Protein AF-A0A352B1A5-F1 (afdb_monomer_lite)

Sequence (72 aa):
HEFGGLALASADLMALTLLTPPGEKGADVVCGTTQRFGVPMGFGGPHAGYLAVREKLERTMPGRLVGVSVDA

Secondary structure (DSSP, 8-state):
-TTSPPPEEE--TTGGGTSPPTTTTT-SEEEEE-TTTT---GGG----EEEEE-GGGGGG--S---------

Foldseek 3Di:
DVVPDAAEEEDDPVVVVPDDDVVVVPHQKYKYWPCVVPHDPPVPDDTDIDMDGPPVCVVVDDDDDDDDDDDD

Radius of gyration: 15.0 Å; chains: 1; bounding box: 32×43×36 Å

Structure (mmCIF, N/CA/C/O backbone):
data_AF-A0A352B1A5-F1
#
_entry.id   AF-A0A352B1A5-F1
#
loop_
_atom_site.group_PDB
_atom_site.id
_atom_site.type_symbol
_atom_site.label_atom_id
_atom_site.label_alt_id
_atom_site.label_comp_id
_atom_site.label_asym_id
_atom_site.label_entity_id
_atom_site.label_seq_id
_atom_site.pdbx_PDB_ins_code
_atom_site.Cartn_x
_atom_site.Cartn_y
_atom_site.Cartn_z
_atom_site.occupancy
_atom_site.B_iso_or_equiv
_atom_site.auth_seq_id
_atom_site.auth_comp_id
_atom_site.auth_asym_id
_atom_site.auth_atom_id
_atom_site.pdbx_PDB_model_num
ATOM 1 N N . HIS A 1 1 ? -8.545 -10.778 14.153 1.00 95.25 1 HIS A N 1
ATOM 2 C CA . HIS A 1 1 ? -9.499 -9.828 14.764 1.00 95.25 1 HIS A CA 1
ATOM 3 C C . HIS A 1 1 ? -10.055 -10.256 16.113 1.00 95.25 1 HIS A C 1
ATOM 5 O O . HIS A 1 1 ? -10.142 -9.390 16.965 1.00 95.25 1 HIS A O 1
ATOM 11 N N . GLU A 1 2 ? -10.419 -11.526 16.344 1.00 97.06 2 GLU A N 1
ATOM 12 C CA . GLU A 1 2 ? -11.040 -11.983 17.612 1.00 97.06 2 GLU A CA 1
ATOM 13 C C . GLU A 1 2 ? -10.284 -11.545 18.883 1.00 97.06 2 GLU A C 1
ATOM 15 O O . GLU A 1 2 ? -10.892 -11.103 19.849 1.00 97.06 2 GLU A O 1
ATOM 20 N N . PHE A 1 3 ? -8.951 -11.552 18.841 1.00 97.12 3 PHE A N 1
ATOM 21 C CA . PHE A 1 3 ? -8.088 -11.127 19.951 1.00 97.12 3 PHE A CA 1
ATOM 22 C C . PHE A 1 3 ? -7.653 -9.651 19.876 1.00 97.12 3 PHE A C 1
ATOM 24 O O . PHE A 1 3 ? -6.608 -9.284 20.402 1.00 97.12 3 PHE A O 1
ATOM 31 N N . GLY A 1 4 ? -8.383 -8.807 19.141 1.00 95.94 4 GLY A N 1
ATOM 32 C CA . GLY A 1 4 ? -8.047 -7.389 18.944 1.00 95.94 4 GLY A CA 1
ATOM 33 C C . GLY A 1 4 ? -6.864 -7.119 18.003 1.00 95.94 4 GLY A C 1
ATOM 34 O O . GLY A 1 4 ? -6.508 -5.966 17.783 1.00 95.94 4 GLY A O 1
ATOM 35 N N . GLY A 1 5 ? -6.256 -8.159 17.426 1.00 96.62 5 GLY A N 1
ATOM 36 C CA . GLY A 1 5 ? -5.168 -8.019 16.456 1.00 96.62 5 GLY A CA 1
ATOM 37 C C . GLY A 1 5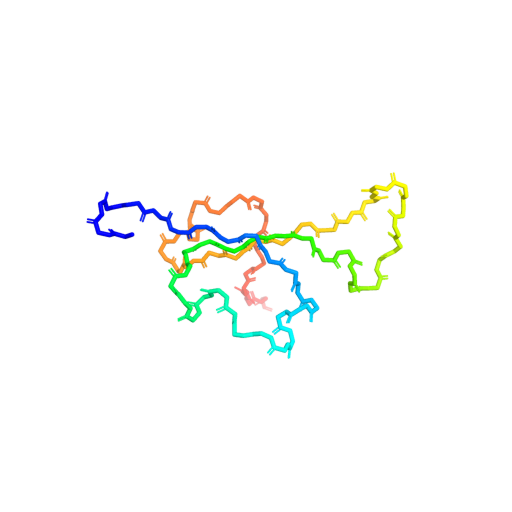 ? -5.639 -7.542 15.078 1.00 96.62 5 GLY A C 1
ATOM 38 O O . GLY A 1 5 ? -6.723 -7.928 14.620 1.00 96.62 5 GLY A O 1
ATOM 39 N N . LEU A 1 6 ? -4.778 -6.763 14.416 1.00 96.69 6 LEU A N 1
ATOM 40 C CA . LEU A 1 6 ? -4.946 -6.296 13.038 1.00 96.69 6 LEU A CA 1
ATOM 41 C C . LEU A 1 6 ? -4.381 -7.315 12.038 1.00 96.69 6 LEU A C 1
ATOM 43 O O . LEU A 1 6 ? -3.320 -7.898 12.261 1.00 96.69 6 LEU A O 1
ATOM 47 N N . ALA A 1 7 ? -5.079 -7.509 10.924 1.00 97.62 7 ALA A N 1
ATOM 48 C CA . ALA A 1 7 ? -4.652 -8.339 9.808 1.00 97.62 7 ALA A CA 1
ATOM 49 C C . ALA A 1 7 ? -3.906 -7.496 8.763 1.00 97.62 7 ALA A C 1
ATOM 51 O O . ALA A 1 7 ? -4.461 -6.549 8.202 1.00 97.62 7 ALA A O 1
ATOM 52 N N . LEU A 1 8 ? -2.660 -7.869 8.464 1.00 97.94 8 LEU A N 1
ATOM 53 C CA . LEU A 1 8 ? -1.824 -7.209 7.461 1.00 97.94 8 LEU A CA 1
ATOM 54 C C . LEU A 1 8 ? -1.501 -8.176 6.319 1.00 97.94 8 LEU A C 1
ATOM 56 O O . LEU A 1 8 ? -1.125 -9.321 6.564 1.00 97.94 8 LEU A O 1
ATOM 60 N N . ALA A 1 9 ? -1.634 -7.711 5.078 1.00 98.31 9 ALA A N 1
ATOM 61 C CA . ALA A 1 9 ? -1.317 -8.486 3.883 1.00 98.31 9 ALA A CA 1
ATOM 62 C C . ALA A 1 9 ? -0.272 -7.773 3.017 1.00 98.31 9 ALA A C 1
ATOM 64 O O . ALA A 1 9 ? -0.450 -6.614 2.649 1.00 98.31 9 ALA A O 1
ATOM 65 N N . SER A 1 10 ? 0.790 -8.487 2.639 1.00 98.25 10 SER A N 1
ATOM 66 C CA . SER A 1 10 ? 1.646 -8.075 1.524 1.00 98.25 10 SER A CA 1
ATOM 67 C C . SER A 1 10 ? 1.082 -8.667 0.234 1.00 98.25 10 SER A C 1
ATOM 69 O O . SER A 1 10 ? 0.843 -9.876 0.183 1.00 98.25 10 SER A O 1
ATOM 71 N N . ALA A 1 11 ? 0.818 -7.844 -0.779 1.00 98.44 11 ALA A N 1
ATOM 72 C CA . ALA A 1 11 ? 0.210 -8.300 -2.026 1.00 98.44 11 ALA A CA 1
ATOM 73 C C . ALA A 1 11 ? 0.871 -7.686 -3.273 1.00 98.44 11 ALA A C 1
ATOM 75 O O . ALA A 1 11 ? 1.474 -6.617 -3.239 1.00 98.44 11 ALA A O 1
ATOM 76 N N . ASP A 1 12 ? 0.775 -8.406 -4.391 1.00 98.50 12 ASP A N 1
ATOM 77 C CA . ASP A 1 12 ? 1.265 -7.971 -5.702 1.00 98.50 12 ASP A CA 1
ATOM 78 C C . ASP A 1 12 ? 0.092 -7.381 -6.497 1.00 98.50 12 ASP A C 1
ATOM 80 O O . ASP A 1 12 ? -0.885 -8.078 -6.776 1.00 98.50 12 ASP A O 1
ATOM 84 N N . LEU A 1 13 ? 0.184 -6.102 -6.875 1.00 98.25 13 LEU A N 1
ATOM 85 C CA . LEU A 1 13 ? -0.898 -5.399 -7.574 1.00 98.25 13 LEU A CA 1
ATOM 86 C C . LEU A 1 13 ? -1.267 -6.033 -8.924 1.00 98.25 13 LEU A C 1
ATOM 88 O O . LEU A 1 13 ? -2.425 -5.968 -9.326 1.00 98.25 13 LEU A O 1
ATOM 92 N N . MET A 1 14 ? -0.317 -6.663 -9.620 1.00 98.06 14 MET A N 1
ATOM 93 C CA . MET A 1 14 ? -0.584 -7.364 -10.876 1.00 98.06 14 MET A CA 1
ATOM 94 C C . MET A 1 14 ? -1.342 -8.666 -10.620 1.00 98.06 14 MET A C 1
ATOM 96 O O . MET A 1 14 ? -2.280 -8.976 -11.349 1.00 98.06 14 MET A O 1
ATOM 100 N N . ALA A 1 15 ? -1.004 -9.404 -9.562 1.00 98.56 15 ALA A N 1
ATOM 101 C CA . ALA A 1 15 ? -1.760 -10.592 -9.164 1.00 98.56 15 ALA A CA 1
ATOM 102 C C . ALA A 1 15 ? -3.199 -10.246 -8.735 1.00 98.56 15 ALA A C 1
ATOM 104 O O . ALA A 1 15 ? -4.137 -10.973 -9.064 1.00 98.56 15 ALA A O 1
ATOM 105 N N . LEU A 1 16 ? -3.392 -9.107 -8.061 1.00 98.38 16 LEU A N 1
ATOM 106 C CA . LEU A 1 16 ? -4.714 -8.625 -7.637 1.00 98.38 16 LEU A CA 1
ATOM 107 C C . LEU A 1 16 ? -5.634 -8.208 -8.795 1.00 98.38 16 LEU A C 1
ATOM 109 O O . LEU A 1 16 ? -6.809 -7.949 -8.566 1.00 98.38 16 LEU A O 1
ATOM 113 N N . THR A 1 17 ? -5.144 -8.196 -10.038 1.00 97.88 17 THR A N 1
ATOM 114 C CA . THR A 1 17 ? -6.019 -8.060 -11.215 1.00 97.88 17 THR A CA 1
ATOM 115 C C . THR A 1 17 ? -6.851 -9.319 -11.489 1.00 97.88 17 THR A C 1
ATOM 117 O O . THR A 1 17 ? -7.852 -9.242 -12.196 1.00 97.88 17 THR A O 1
ATOM 120 N N . LEU A 1 18 ? -6.456 -10.471 -10.929 1.00 98.50 18 LEU A N 1
ATOM 121 C CA . LEU A 1 18 ? -7.139 -11.763 -11.086 1.00 98.50 18 LEU A CA 1
ATOM 122 C C . LEU A 1 18 ? -7.638 -12.346 -9.758 1.00 98.50 18 LEU A C 1
ATOM 124 O O . LEU A 1 18 ? -8.582 -13.133 -9.740 1.00 98.50 18 LEU A O 1
ATOM 128 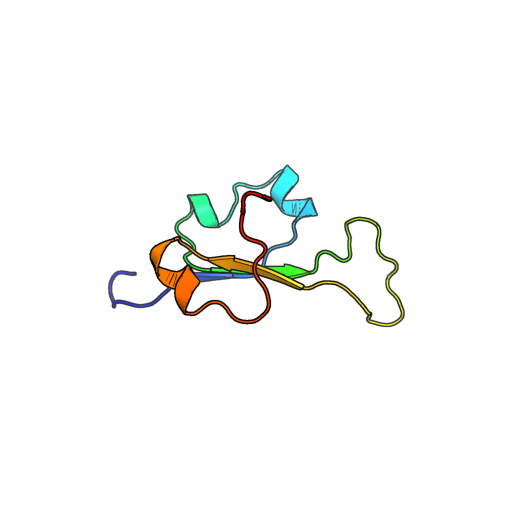N N . LEU A 1 19 ? -6.977 -12.011 -8.649 1.00 98.31 19 LEU A N 1
ATOM 129 C CA . LEU A 1 19 ? -7.283 -12.548 -7.326 1.00 98.31 19 LEU A CA 1
ATOM 130 C C . LEU A 1 19 ? -8.209 -11.619 -6.543 1.00 98.31 19 LEU A C 1
ATOM 132 O O . LEU A 1 19 ? -8.067 -10.402 -6.599 1.00 98.31 19 LEU A O 1
ATOM 136 N N . THR A 1 20 ? -9.078 -12.203 -5.713 1.00 98.50 20 THR A N 1
ATOM 137 C CA . THR A 1 20 ? -9.846 -11.449 -4.713 1.00 98.50 20 THR A CA 1
ATOM 138 C C . THR A 1 20 ? -8.900 -10.628 -3.824 1.00 98.50 20 THR A C 1
ATOM 140 O O . THR A 1 20 ? -8.014 -11.221 -3.188 1.00 98.50 20 THR A O 1
ATOM 143 N N . PRO A 1 21 ? -9.074 -9.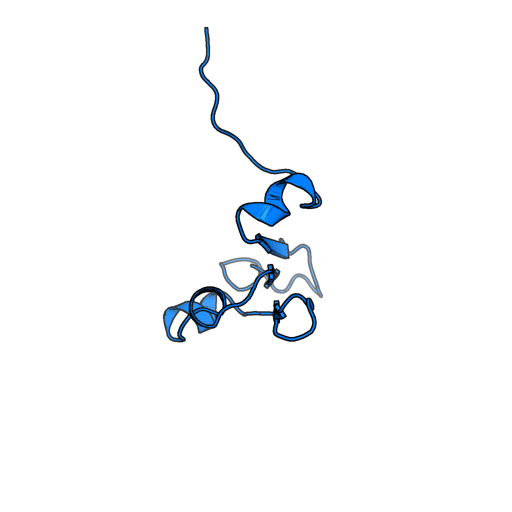297 -3.736 1.00 98.38 21 PRO A N 1
ATOM 144 C CA . PRO A 1 21 ? -8.165 -8.436 -2.998 1.00 98.38 21 PRO A CA 1
ATOM 145 C C . PRO A 1 21 ? -8.231 -8.690 -1.482 1.00 98.38 21 PRO A C 1
ATOM 147 O O . PRO A 1 21 ? -9.289 -9.039 -0.949 1.00 98.38 21 PRO A O 1
ATOM 150 N N . PRO A 1 22 ? -7.128 -8.480 -0.735 1.00 98.38 22 PRO A N 1
ATOM 151 C CA . PRO A 1 22 ? -7.093 -8.764 0.701 1.00 98.38 22 PRO A CA 1
ATOM 152 C C . PRO A 1 22 ? -8.113 -7.962 1.520 1.00 98.38 22 PRO A C 1
ATOM 154 O O . PRO A 1 22 ? -8.578 -8.443 2.552 1.00 98.38 22 PRO A O 1
ATOM 157 N N . GLY A 1 23 ? -8.491 -6.763 1.061 1.00 97.44 23 GLY A N 1
ATOM 158 C CA . GLY A 1 23 ? -9.495 -5.924 1.724 1.00 97.44 23 GLY A CA 1
ATOM 159 C C . GLY A 1 23 ? -10.866 -6.600 1.834 1.00 97.44 23 GLY A C 1
ATOM 160 O O . GLY A 1 23 ? -11.497 -6.532 2.891 1.00 97.44 23 GLY A O 1
ATOM 161 N N . GLU A 1 24 ? -11.280 -7.336 0.798 1.00 98.12 24 GLU A N 1
ATOM 162 C CA . GLU A 1 24 ? -12.520 -8.129 0.802 1.00 98.12 24 GLU A CA 1
ATOM 163 C C . GLU A 1 24 ? -12.435 -9.340 1.740 1.00 98.12 24 GLU A C 1
ATOM 165 O O . GLU A 1 24 ? -13.445 -9.797 2.265 1.00 98.12 24 GLU A O 1
ATOM 170 N N . LYS A 1 25 ? -11.220 -9.825 2.019 1.00 96.69 25 LYS A N 1
ATOM 171 C CA . LYS A 1 25 ? -10.956 -10.901 2.988 1.00 96.69 25 LYS A CA 1
ATOM 172 C C . LYS A 1 25 ? -10.726 -10.393 4.414 1.00 96.69 25 LYS A C 1
ATOM 174 O O . LYS A 1 25 ? -10.326 -11.165 5.280 1.00 96.69 25 LYS A O 1
ATOM 179 N N . GLY A 1 26 ? -10.958 -9.105 4.666 1.00 96.50 26 GLY A N 1
ATOM 180 C CA . GLY A 1 26 ? -10.862 -8.531 6.005 1.00 96.50 26 GLY A CA 1
ATOM 181 C C . GLY A 1 26 ? -9.494 -7.959 6.376 1.00 96.50 26 GLY A C 1
ATOM 182 O O . GLY A 1 26 ? -9.320 -7.582 7.526 1.00 96.50 26 GLY A O 1
ATOM 183 N N . ALA A 1 27 ? -8.530 -7.834 5.457 1.00 98.12 27 ALA A N 1
ATOM 184 C CA . ALA A 1 27 ? -7.272 -7.160 5.788 1.00 98.12 27 ALA A CA 1
ATOM 185 C C . ALA A 1 27 ? -7.531 -5.717 6.271 1.00 98.12 27 ALA A C 1
ATOM 187 O O . ALA A 1 27 ? -8.402 -5.018 5.739 1.00 98.12 27 ALA A O 1
ATOM 188 N N . ASP A 1 28 ?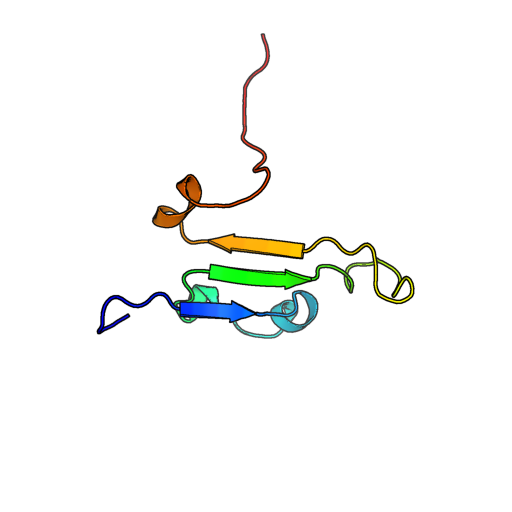 -6.791 -5.287 7.292 1.00 98.00 28 ASP A N 1
ATOM 189 C CA . ASP A 1 28 ? -6.821 -3.925 7.838 1.00 98.00 28 ASP A CA 1
ATOM 190 C C . ASP A 1 28 ? -5.770 -3.033 7.183 1.00 98.00 28 ASP A C 1
ATOM 192 O O . ASP A 1 28 ? -5.978 -1.829 7.030 1.00 98.00 28 ASP A O 1
ATOM 196 N N . VAL A 1 29 ? -4.649 -3.643 6.791 1.00 98.00 29 VAL A N 1
ATOM 197 C CA . VAL A 1 29 ? -3.521 -2.999 6.122 1.00 98.00 29 VAL A CA 1
ATOM 198 C C . VAL A 1 29 ? -3.072 -3.869 4.953 1.00 98.00 29 VAL A C 1
ATOM 200 O O . VAL A 1 29 ? -2.903 -5.082 5.101 1.00 98.00 29 VAL A O 1
ATOM 203 N N . VAL A 1 30 ? -2.851 -3.255 3.793 1.00 98.50 30 VAL A N 1
ATOM 204 C CA .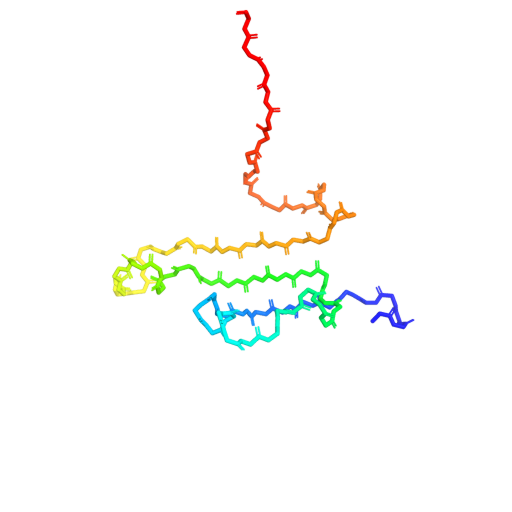 VAL A 1 30 ? -2.291 -3.919 2.614 1.00 98.50 30 VAL A CA 1
ATOM 205 C C . VAL A 1 30 ? -1.095 -3.124 2.117 1.00 98.50 30 VAL A C 1
ATOM 207 O O . VAL A 1 30 ? -1.197 -1.918 1.904 1.00 98.50 30 VAL A O 1
ATOM 210 N N . CYS A 1 31 ? 0.036 -3.789 1.918 1.00 98.31 31 CYS A N 1
ATOM 211 C CA . CYS A 1 31 ? 1.253 -3.159 1.422 1.00 98.31 31 CYS A CA 1
ATOM 212 C C . CYS A 1 31 ? 1.934 -4.003 0.345 1.00 98.31 31 CYS A C 1
ATOM 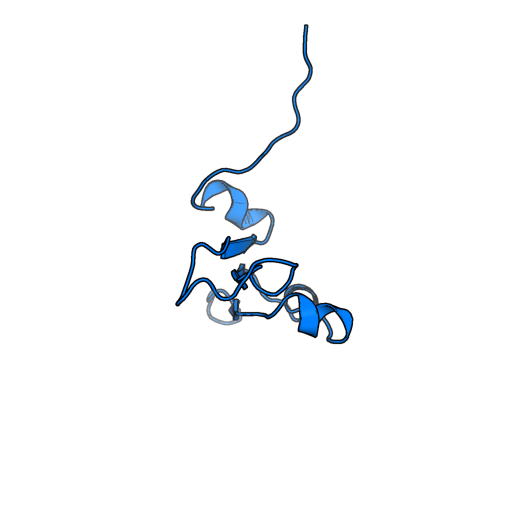214 O O . CYS A 1 31 ? 1.569 -5.153 0.107 1.00 98.31 31 CYS A O 1
ATOM 216 N N . GLY A 1 32 ? 2.921 -3.418 -0.320 1.00 98.44 32 GLY A N 1
ATOM 217 C CA . GLY A 1 32 ? 3.720 -4.107 -1.324 1.00 98.44 32 GLY A CA 1
ATOM 218 C C . GLY A 1 32 ? 4.528 -3.128 -2.162 1.00 98.44 32 GLY A C 1
ATOM 219 O O . GLY A 1 32 ? 4.733 -1.976 -1.778 1.00 98.44 32 GLY A O 1
ATOM 220 N N . THR A 1 33 ? 4.984 -3.589 -3.321 1.00 98.50 33 THR A N 1
ATOM 221 C CA . THR A 1 33 ? 5.715 -2.778 -4.303 1.00 98.50 33 THR A CA 1
ATOM 222 C C . THR A 1 33 ? 4.855 -2.521 -5.533 1.00 98.50 33 THR A C 1
ATOM 224 O O . THR A 1 33 ? 4.083 -3.383 -5.952 1.00 98.50 33 THR A O 1
ATOM 227 N N . THR A 1 34 ? 5.009 -1.350 -6.145 1.00 98.38 34 THR A N 1
ATOM 228 C CA . THR A 1 34 ? 4.410 -1.032 -7.447 1.00 98.38 34 THR A CA 1
ATOM 229 C C . THR A 1 34 ? 5.349 -1.334 -8.618 1.00 98.38 34 THR A C 1
ATOM 231 O O . THR A 1 34 ? 4.999 -1.057 -9.759 1.00 98.38 34 THR A O 1
ATOM 234 N N . GLN A 1 35 ? 6.529 -1.924 -8.371 1.00 98.62 35 GLN A N 1
ATOM 235 C CA . GLN A 1 35 ? 7.598 -2.119 -9.364 1.00 98.62 35 GLN A CA 1
ATOM 236 C C . GLN A 1 35 ? 7.107 -2.653 -10.716 1.00 98.62 35 GLN A C 1
ATOM 238 O O . GLN A 1 35 ? 7.452 -2.115 -11.766 1.00 98.62 35 GLN A O 1
ATOM 243 N N . ARG A 1 36 ? 6.277 -3.701 -10.704 1.00 97.81 36 ARG A N 1
ATOM 244 C CA . ARG A 1 36 ? 5.819 -4.372 -11.929 1.00 97.81 36 ARG A CA 1
ATOM 245 C C . ARG A 1 36 ? 4.844 -3.539 -12.763 1.00 97.81 36 ARG A C 1
ATOM 247 O O . ARG A 1 36 ? 4.522 -3.934 -13.880 1.00 97.81 36 ARG A O 1
ATOM 254 N N . PHE A 1 37 ? 4.403 -2.385 -12.269 1.00 97.88 37 PHE A N 1
ATOM 255 C CA . PHE A 1 37 ? 3.617 -1.411 -13.024 1.00 97.88 37 PHE A CA 1
ATOM 256 C C . PHE A 1 37 ? 4.541 -0.445 -13.779 1.00 97.88 37 PHE A C 1
ATOM 258 O O . PHE A 1 37 ? 4.516 0.764 -13.577 1.00 97.88 37 PHE A O 1
ATOM 265 N N . GLY A 1 38 ? 5.374 -1.001 -14.663 1.00 97.94 38 GLY A N 1
ATOM 266 C CA . GLY A 1 38 ? 6.172 -0.224 -15.616 1.00 97.94 38 GLY A CA 1
ATOM 267 C C . GLY A 1 38 ? 7.500 0.336 -15.095 1.00 97.94 38 GLY A C 1
ATOM 268 O O . GLY A 1 38 ? 8.098 1.161 -15.780 1.00 97.94 38 GLY A O 1
ATOM 269 N N . VAL A 1 39 ? 7.995 -0.105 -13.931 1.00 98.31 39 VAL A N 1
ATOM 270 C CA . VAL A 1 39 ? 9.292 0.340 -13.393 1.00 98.31 39 VAL A CA 1
ATOM 271 C C . VAL A 1 39 ? 10.359 -0.746 -13.603 1.00 98.31 39 VAL A C 1
ATOM 273 O O . VAL A 1 39 ? 10.119 -1.903 -13.257 1.00 98.31 39 VAL A O 1
ATOM 276 N N . PRO A 1 40 ? 11.551 -0.439 -14.150 1.00 98.00 40 PRO A N 1
ATOM 277 C CA . PRO A 1 40 ? 12.623 -1.424 -14.315 1.00 98.00 40 PRO A CA 1
ATOM 278 C C . PRO A 1 40 ? 13.087 -2.045 -12.990 1.00 98.00 40 PRO A C 1
ATOM 280 O O . PRO A 1 40 ? 12.982 -1.432 -11.929 1.00 98.00 40 PRO A O 1
ATOM 283 N N . MET A 1 41 ? 13.697 -3.235 -13.051 1.00 97.81 41 MET A N 1
ATOM 284 C CA . MET A 1 41 ? 14.258 -3.897 -11.860 1.00 97.81 41 MET A CA 1
ATOM 285 C C . MET A 1 41 ? 15.294 -3.035 -11.127 1.00 97.81 41 MET A C 1
ATOM 287 O O . MET A 1 41 ? 15.418 -3.152 -9.912 1.00 97.81 41 MET A O 1
ATOM 291 N N . GLY A 1 42 ? 16.030 -2.177 -11.846 1.00 97.06 42 GLY A N 1
ATOM 292 C CA . GLY A 1 42 ? 16.889 -1.145 -11.249 1.00 97.06 42 GLY A CA 1
ATOM 293 C C . GLY A 1 42 ? 17.950 -1.676 -10.279 1.00 97.06 42 GLY A C 1
ATOM 294 O O . GLY A 1 42 ? 18.305 -0.989 -9.334 1.00 97.06 42 GLY A O 1
ATOM 295 N N . PHE A 1 43 ? 18.402 -2.926 -10.442 1.00 97.25 43 PHE A N 1
ATOM 296 C CA . PHE A 1 43 ? 19.284 -3.602 -9.477 1.00 97.25 43 PHE A CA 1
ATOM 297 C C . PHE A 1 43 ? 18.766 -3.546 -8.019 1.00 97.25 43 PHE A C 1
ATOM 299 O O . PHE A 1 43 ? 19.538 -3.511 -7.067 1.00 97.25 43 PHE A O 1
ATOM 306 N N . GLY A 1 44 ? 17.439 -3.534 -7.850 1.00 96.62 44 GLY A N 1
ATOM 307 C CA . GLY A 1 44 ? 16.761 -3.473 -6.555 1.00 96.62 44 GLY A CA 1
ATOM 308 C C . GLY A 1 44 ? 15.937 -2.203 -6.315 1.00 96.62 44 GLY A C 1
ATOM 309 O O . GLY A 1 44 ? 15.133 -2.203 -5.389 1.00 96.62 44 GLY A O 1
ATOM 310 N N . GLY A 1 45 ? 16.077 -1.143 -7.125 1.00 97.31 45 GLY A N 1
ATOM 311 C CA . GLY A 1 45 ? 15.263 0.067 -6.973 1.00 97.31 45 GLY A CA 1
ATOM 312 C C . GLY A 1 45 ? 15.699 1.262 -7.834 1.00 97.31 45 GLY A C 1
ATOM 313 O O . GLY A 1 45 ? 16.614 1.146 -8.643 1.00 97.31 45 GLY A O 1
ATOM 314 N N . PRO A 1 46 ? 15.063 2.434 -7.671 1.00 97.88 46 PRO A N 1
ATOM 315 C CA . PRO A 1 46 ? 13.987 2.724 -6.726 1.00 97.88 46 PRO A CA 1
ATOM 316 C C . PRO A 1 46 ? 12.616 2.261 -7.238 1.00 97.88 46 PRO A C 1
ATOM 318 O O . PRO A 1 46 ? 12.258 2.482 -8.393 1.00 97.88 46 PRO A O 1
ATOM 321 N N . HIS A 1 47 ? 11.816 1.669 -6.351 1.00 98.44 47 HIS A N 1
ATOM 322 C CA . HIS A 1 47 ? 10.416 1.322 -6.609 1.00 98.44 47 HIS A CA 1
ATOM 323 C C . HIS A 1 47 ? 9.538 1.989 -5.560 1.00 98.44 47 HIS A C 1
ATOM 325 O O . HIS A 1 47 ? 9.917 2.054 -4.390 1.00 98.44 47 HIS A O 1
ATOM 331 N N . ALA A 1 48 ? 8.363 2.474 -5.957 1.00 98.06 48 ALA A N 1
ATOM 332 C CA . ALA A 1 48 ? 7.422 2.993 -4.979 1.00 98.06 48 ALA A CA 1
ATOM 333 C C . ALA A 1 48 ? 6.797 1.824 -4.204 1.00 98.06 48 ALA A C 1
ATOM 335 O O . ALA A 1 48 ? 6.228 0.896 -4.782 1.00 98.06 48 ALA A O 1
ATOM 336 N N . GLY A 1 49 ? 6.911 1.867 -2.879 1.00 97.94 49 GLY A N 1
ATOM 337 C CA . GLY A 1 49 ? 6.070 1.048 -2.019 1.00 97.94 49 GLY A CA 1
ATOM 338 C C . GLY A 1 49 ? 4.647 1.599 -2.023 1.00 97.94 49 GLY A C 1
ATOM 339 O O . GLY A 1 49 ? 4.460 2.815 -2.086 1.00 97.94 49 GLY A O 1
ATOM 340 N N . TYR A 1 50 ? 3.653 0.722 -1.939 1.00 98.25 50 TYR A N 1
ATOM 341 C CA . TYR A 1 50 ? 2.278 1.130 -1.671 1.00 98.25 50 TYR A CA 1
ATOM 342 C C . TYR A 1 50 ? 1.859 0.693 -0.268 1.00 98.25 50 TYR A C 1
ATOM 344 O O . TYR A 1 50 ? 2.333 -0.319 0.259 1.00 98.25 50 TYR A O 1
ATOM 352 N N . LEU A 1 51 ? 0.951 1.465 0.323 1.00 98.12 51 LEU A N 1
ATOM 353 C CA . LEU A 1 51 ? 0.328 1.186 1.606 1.00 98.12 51 LEU A CA 1
ATOM 354 C C . LEU A 1 51 ? -1.120 1.672 1.558 1.00 98.12 51 LEU A C 1
ATOM 356 O O . LEU A 1 51 ? -1.374 2.839 1.274 1.00 98.12 51 LEU A O 1
ATOM 360 N N . ALA A 1 52 ? -2.054 0.777 1.847 1.00 97.75 52 ALA A N 1
ATOM 361 C CA . ALA A 1 52 ? -3.467 1.076 2.016 1.00 97.75 52 ALA A CA 1
ATOM 362 C C . ALA A 1 52 ? -3.910 0.582 3.395 1.00 97.75 52 ALA A C 1
ATOM 364 O O . ALA A 1 52 ? -3.501 -0.493 3.836 1.00 97.75 52 ALA A O 1
ATOM 365 N N . VAL A 1 53 ? -4.741 1.363 4.077 1.00 97.75 53 VAL A N 1
ATOM 366 C CA . VAL A 1 53 ? -5.273 1.036 5.406 1.00 97.75 53 VAL A CA 1
ATOM 367 C C . VAL A 1 53 ? -6.781 1.270 5.421 1.00 97.75 53 VAL A C 1
ATOM 369 O O . VAL A 1 53 ? -7.295 2.027 4.600 1.00 97.75 53 VAL A O 1
ATOM 372 N N . ARG A 1 54 ? -7.504 0.640 6.349 1.00 95.38 54 ARG A N 1
ATOM 373 C CA . ARG A 1 54 ? -8.922 0.965 6.591 1.00 95.38 54 ARG A CA 1
ATOM 374 C C . ARG A 1 54 ? -9.090 2.386 7.139 1.00 95.38 54 ARG A C 1
ATOM 376 O O . ARG A 1 54 ? -8.220 2.858 7.862 1.00 95.38 54 ARG A O 1
ATOM 383 N N . GLU A 1 55 ? -10.252 3.005 6.910 1.00 91.69 55 GLU A N 1
ATOM 384 C CA . GLU A 1 55 ? -10.562 4.405 7.283 1.00 91.69 55 GLU A CA 1
ATOM 385 C C . GLU A 1 55 ? -10.168 4.789 8.724 1.00 91.69 55 GLU A C 1
ATOM 387 O O . GLU A 1 55 ? -9.674 5.879 9.001 1.00 91.69 55 GLU A O 1
ATOM 392 N N . LYS A 1 56 ? -10.303 3.862 9.679 1.00 91.25 56 LYS A N 1
ATOM 393 C CA . LYS A 1 56 ? -9.971 4.111 11.094 1.00 91.25 56 LYS A CA 1
ATOM 394 C C . LYS A 1 56 ? -8.467 4.206 11.391 1.00 91.25 56 LYS A C 1
ATOM 396 O O . LYS A 1 56 ? -8.099 4.596 12.495 1.00 91.25 56 LYS A O 1
ATOM 401 N N . LEU A 1 57 ? -7.609 3.845 10.439 1.00 95.00 57 LEU A N 1
ATOM 402 C CA . LEU A 1 57 ? -6.151 3.821 10.578 1.00 95.00 57 LEU A CA 1
ATOM 403 C C . LEU A 1 57 ? -5.459 4.975 9.830 1.00 95.00 57 LEU A C 1
ATOM 405 O O . LEU A 1 57 ? -4.249 5.149 9.974 1.00 95.00 57 LEU A O 1
ATOM 409 N N . GLU A 1 58 ? -6.197 5.797 9.078 1.00 92.56 58 GLU A N 1
ATOM 410 C CA . GLU A 1 58 ? -5.644 6.870 8.232 1.00 92.56 58 GLU A CA 1
ATOM 411 C C . GLU A 1 58 ? -4.779 7.868 9.010 1.00 92.56 58 GLU A C 1
ATOM 413 O O . GLU A 1 58 ? -3.705 8.253 8.557 1.00 92.56 58 GLU A O 1
ATOM 418 N N . ARG A 1 59 ? -5.189 8.226 10.234 1.00 92.75 59 ARG A N 1
ATOM 419 C CA . ARG A 1 59 ? -4.436 9.149 11.107 1.00 92.75 59 ARG A CA 1
ATOM 420 C C . ARG A 1 59 ? -3.082 8.607 11.564 1.00 92.75 59 ARG A C 1
ATOM 422 O O . ARG A 1 59 ? -2.234 9.379 11.994 1.00 92.75 59 ARG A O 1
ATOM 429 N N . THR A 1 60 ? -2.902 7.291 11.508 1.00 92.88 60 THR A N 1
ATOM 430 C CA . THR A 1 60 ? -1.652 6.608 11.869 1.00 92.88 60 THR A CA 1
ATOM 431 C C . THR A 1 60 ? -0.808 6.245 10.647 1.00 92.88 60 THR A C 1
ATOM 433 O O . THR A 1 60 ? 0.253 5.642 10.795 1.00 92.88 60 THR A O 1
ATOM 436 N N . MET A 1 61 ? -1.268 6.590 9.439 1.00 93.94 61 MET A N 1
ATOM 437 C CA . MET A 1 61 ? -0.589 6.236 8.200 1.00 93.94 61 MET A CA 1
ATOM 438 C C . MET A 1 61 ? 0.740 7.002 8.070 1.00 93.94 61 MET A C 1
ATOM 440 O O . MET A 1 61 ? 0.760 8.228 8.202 1.00 93.94 61 MET A O 1
ATOM 444 N N . PRO A 1 62 ? 1.861 6.311 7.799 1.00 94.56 62 PRO A N 1
ATOM 445 C CA . PRO A 1 62 ? 3.139 6.961 7.555 1.00 94.56 62 PRO A CA 1
ATOM 446 C C . PRO A 1 62 ? 3.203 7.576 6.151 1.00 94.56 62 PRO A C 1
ATOM 448 O O . PRO A 1 62 ? 2.554 7.116 5.213 1.00 94.56 62 PRO A O 1
ATOM 451 N N . GLY A 1 63 ? 4.086 8.559 5.978 1.00 95.00 63 GLY A N 1
ATOM 452 C CA . GLY A 1 63 ? 4.374 9.154 4.674 1.00 95.00 63 GLY A CA 1
ATOM 453 C C . GLY A 1 63 ? 3.431 10.300 4.312 1.00 95.00 63 GLY A C 1
ATOM 454 O O . GLY A 1 63 ? 2.990 11.054 5.175 1.00 95.00 63 GLY A O 1
ATOM 455 N N . ARG A 1 64 ? 3.200 10.491 3.011 1.00 95.88 64 ARG A N 1
ATOM 456 C CA . ARG A 1 64 ? 2.382 11.587 2.475 1.00 95.88 64 ARG A CA 1
ATOM 457 C C . ARG A 1 64 ? 1.092 11.018 1.897 1.00 95.88 64 ARG A C 1
ATOM 459 O O . ARG A 1 64 ? 1.146 10.049 1.147 1.00 95.88 64 ARG A O 1
ATOM 466 N N . LEU A 1 65 ? -0.026 11.671 2.192 1.00 93.38 65 LEU A N 1
ATOM 467 C CA . LEU A 1 65 ? -1.333 11.385 1.611 1.00 93.38 65 LEU A CA 1
ATOM 468 C C . LEU A 1 65 ? -1.811 12.629 0.860 1.00 93.38 65 LEU A C 1
ATOM 470 O O . LEU A 1 65 ? -1.806 13.728 1.415 1.00 93.38 65 LEU A O 1
ATOM 474 N N . VAL A 1 66 ? -2.183 12.467 -0.408 1.00 95.06 66 VAL A N 1
ATOM 475 C CA . VAL A 1 66 ? -2.774 13.555 -1.195 1.00 95.06 66 VAL A CA 1
ATOM 476 C C . VAL A 1 66 ? -4.237 13.699 -0.782 1.00 95.06 66 VAL A C 1
ATOM 478 O O . VAL A 1 66 ? -4.985 12.727 -0.832 1.00 95.06 66 VAL A O 1
ATOM 481 N N . GLY A 1 67 ? -4.633 14.904 -0.371 1.00 93.25 67 GLY A N 1
ATOM 482 C CA . GLY A 1 67 ? -6.011 15.255 -0.028 1.00 93.25 67 GLY A CA 1
ATOM 483 C C . GLY A 1 67 ? -6.582 16.284 -1.000 1.00 93.25 67 GLY A C 1
ATOM 484 O O . GLY A 1 67 ? -5.838 17.067 -1.592 1.00 93.25 67 GLY A O 1
ATOM 485 N N . VAL A 1 68 ? -7.903 16.281 -1.166 1.00 96.12 68 VAL A N 1
ATOM 486 C CA . VAL A 1 68 ? -8.606 17.268 -1.997 1.00 96.12 68 VAL A CA 1
ATOM 487 C C . VAL A 1 68 ? -8.690 18.606 -1.256 1.00 96.12 68 VAL A C 1
ATOM 489 O O . VAL A 1 68 ? -8.966 18.639 -0.058 1.00 96.12 68 VAL A O 1
ATOM 492 N N . SER A 1 69 ? -8.475 19.704 -1.980 1.00 96.19 69 SER A N 1
ATOM 493 C CA . SER A 1 69 ? -8.663 21.086 -1.526 1.00 96.19 69 SER A CA 1
ATOM 494 C C . SER A 1 69 ? -9.276 21.911 -2.661 1.00 96.19 69 SER A C 1
ATOM 496 O O . SER A 1 69 ? -9.297 21.462 -3.806 1.00 96.19 69 SER A O 1
ATOM 498 N N . VAL A 1 70 ? -9.763 23.109 -2.345 1.00 94.69 70 VAL A N 1
ATOM 499 C CA . VAL A 1 70 ? -10.276 24.097 -3.307 1.00 94.69 70 VAL A CA 1
ATOM 500 C C . VAL A 1 70 ? -9.302 25.279 -3.347 1.00 94.69 70 VAL A C 1
ATOM 502 O O . VAL A 1 70 ? -8.741 25.630 -2.305 1.00 94.69 70 VAL A O 1
ATOM 505 N N . ASP A 1 71 ? -9.036 25.822 -4.535 1.00 92.06 71 ASP A N 1
ATOM 506 C CA . ASP A 1 71 ? -8.275 27.063 -4.717 1.00 92.06 71 ASP A CA 1
ATOM 507 C C . ASP A 1 71 ? -9.158 28.309 -4.483 1.00 92.06 71 ASP A C 1
ATOM 509 O O . ASP A 1 71 ? -10.305 28.190 -4.051 1.00 92.06 71 ASP A O 1
ATOM 513 N N . ALA A 1 72 ? -8.581 29.507 -4.621 1.00 78.06 72 ALA A N 1
ATOM 514 C CA . ALA A 1 72 ? -9.226 30.779 -4.271 1.00 78.06 72 ALA A CA 1
ATOM 515 C C . ALA A 1 72 ? -10.085 31.358 -5.403 1.00 78.06 72 ALA A C 1
ATOM 517 O O . ALA A 1 72 ? -9.648 31.271 -6.572 1.00 78.06 72 ALA A O 1
#

pLDDT: mean 96.59, std 2.92, range [78.06, 98.62]